Protein AF-A0A937VK37-F1 (afdb_monomer)

Radius of gyration: 28.31 Å; Cα contacts (8 Å, |Δi|>4): 25; chains: 1; bounding box: 60×46×67 Å

Solvent-accessible surface area (backbone atoms only — not comparable to full-atom values): 7858 Å² total; per-residue (Å²): 120,68,71,70,55,54,81,78,44,75,92,74,63,54,72,68,59,51,26,60,76,65,74,31,47,89,91,74,49,71,51,70,68,58,50,55,55,46,36,73,74,74,48,74,90,64,81,78,82,77,87,55,83,54,69,64,61,57,50,51,50,50,52,51,51,52,52,49,51,51,48,51,63,54,66,32,65,74,56,32,67,74,69,72,51,77,62,84,49,72,69,55,56,51,50,55,52,49,55,54,48,51,54,50,52,52,55,48,52,52,52,55,53,57,59,56,55,58,67,57,62,75,74,70,75,84,124

Secondary structure (DSSP, 8-state):
-HHHHHHHHTTS--HHHHHHHTT--TTT---HHHHHHHHHHH----------S-HHHHHHHHHHHHHHHHHHHHH-HHHHHHH-PPP--HHHHHHHHHHHHHHHHHHHHHHHHHHHHHHHHTTSS--

Structure (mmCIF, N/CA/C/O backbone):
data_AF-A0A937VK37-F1
#
_entry.id   AF-A0A937VK37-F1
#
loop_
_atom_site.group_PDB
_atom_site.id
_atom_site.type_symbol
_atom_site.label_atom_id
_atom_site.label_alt_id
_atom_site.label_comp_id
_atom_site.label_asym_id
_atom_site.label_entity_id
_atom_site.label_seq_id
_atom_site.pdbx_PDB_ins_code
_atom_site.Cartn_x
_atom_site.Cartn_y
_atom_site.Cartn_z
_atom_site.occupancy
_atom_site.B_iso_or_equiv
_atom_site.auth_seq_id
_atom_site.auth_comp_id
_atom_site.auth_asym_id
_atom_site.auth_atom_id
_atom_site.pdbx_PDB_model_num
ATOM 1 N N . MET A 1 1 ? -43.781 -23.027 16.357 1.00 44.50 1 MET A N 1
ATOM 2 C CA . MET A 1 1 ? -44.918 -22.077 16.379 1.00 44.50 1 MET A CA 1
AT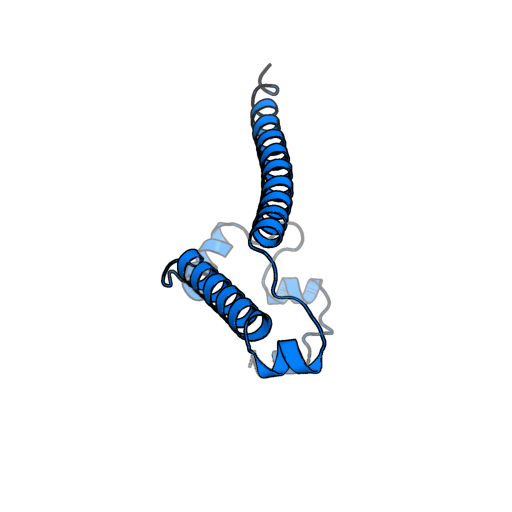OM 3 C C . MET A 1 1 ? -44.470 -20.631 16.153 1.00 44.50 1 MET A C 1
ATOM 5 O O . MET A 1 1 ? -45.191 -19.918 15.479 1.00 44.50 1 MET A O 1
ATOM 9 N N . ILE A 1 2 ? -43.287 -20.204 16.628 1.00 52.56 2 ILE A N 1
ATOM 10 C CA . ILE A 1 2 ? -42.723 -18.871 16.319 1.00 52.56 2 ILE A CA 1
ATOM 11 C C . ILE A 1 2 ? -42.144 -18.798 14.889 1.00 52.56 2 ILE A C 1
ATOM 13 O O . ILE A 1 2 ? -42.384 -17.813 14.201 1.00 52.56 2 ILE A O 1
ATOM 17 N N . ASP A 1 3 ? -41.484 -19.854 14.396 1.00 51.31 3 ASP A N 1
ATOM 18 C CA . ASP A 1 3 ? -40.859 -19.878 13.056 1.00 51.31 3 ASP A CA 1
ATOM 19 C C . ASP A 1 3 ? -41.831 -19.690 11.876 1.00 51.31 3 ASP A C 1
ATOM 21 O O . ASP A 1 3 ? -41.452 -19.169 10.830 1.00 51.31 3 ASP A O 1
ATOM 25 N N . GLU A 1 4 ? -43.095 -20.080 12.043 1.00 54.97 4 GLU A N 1
ATOM 26 C CA . GLU A 1 4 ? -44.099 -20.058 10.970 1.00 54.97 4 GLU A CA 1
ATOM 27 C C . GLU A 1 4 ? -44.768 -18.678 10.815 1.00 54.97 4 GLU A C 1
ATOM 29 O O . GLU A 1 4 ? -45.094 -18.268 9.703 1.00 54.97 4 GLU A O 1
ATOM 34 N N . LEU A 1 5 ? -44.886 -17.905 11.905 1.00 54.00 5 LEU A N 1
ATOM 35 C CA . LEU A 1 5 ? -45.351 -16.508 11.862 1.00 54.00 5 LEU A CA 1
ATOM 36 C C . LEU A 1 5 ? -44.283 -15.554 11.307 1.00 54.00 5 LEU A C 1
ATOM 38 O O . LEU A 1 5 ? -44.590 -14.554 10.657 1.00 54.00 5 LEU A O 1
ATOM 42 N N . ILE A 1 6 ? -43.023 -15.879 11.574 1.00 57.94 6 ILE A N 1
ATOM 43 C CA . ILE A 1 6 ? -41.857 -15.052 11.285 1.00 57.94 6 ILE A CA 1
ATOM 44 C C . ILE A 1 6 ? -41.589 -14.976 9.774 1.00 57.94 6 ILE A C 1
ATOM 46 O O . ILE A 1 6 ? -41.369 -13.894 9.236 1.00 57.94 6 ILE A O 1
ATOM 50 N N . GLY A 1 7 ? -41.724 -16.095 9.054 1.00 53.44 7 GLY A N 1
ATOM 51 C CA . GLY A 1 7 ? -41.439 -16.164 7.617 1.00 53.44 7 GLY A CA 1
ATOM 52 C C . GLY A 1 7 ? -42.348 -15.315 6.716 1.00 53.44 7 GLY A C 1
ATOM 53 O O . GLY A 1 7 ? -41.956 -15.034 5.586 1.00 53.44 7 GLY A O 1
ATOM 54 N N . HIS A 1 8 ? -43.528 -14.890 7.189 1.00 50.56 8 HIS A N 1
ATOM 55 C CA . HIS A 1 8 ? -44.549 -14.258 6.339 1.00 50.56 8 HIS A CA 1
ATOM 56 C C . HIS A 1 8 ? -44.928 -12.807 6.704 1.00 50.56 8 HIS A C 1
ATOM 58 O O . HIS A 1 8 ? -45.469 -12.115 5.844 1.00 50.56 8 HIS A O 1
ATOM 64 N N . HIS A 1 9 ? -44.646 -12.319 7.925 1.00 53.66 9 HIS A N 1
ATOM 65 C CA . HIS A 1 9 ? -45.220 -11.052 8.435 1.00 53.66 9 HIS A CA 1
ATOM 66 C C . HIS A 1 9 ? -44.215 -9.996 8.933 1.00 53.66 9 HIS A C 1
ATOM 68 O O . HIS A 1 9 ? -44.625 -8.922 9.374 1.00 53.66 9 HIS A O 1
ATOM 74 N N . TRP A 1 10 ? -42.904 -10.230 8.820 1.00 55.16 10 TRP A N 1
ATOM 75 C CA . TRP A 1 10 ? -41.886 -9.330 9.388 1.00 55.16 10 TRP A CA 1
ATOM 76 C C . TRP A 1 10 ? -41.921 -7.878 8.892 1.00 55.16 10 TRP A C 1
ATOM 78 O O . TRP A 1 10 ? -41.540 -6.976 9.630 1.00 55.16 10 TRP A O 1
ATOM 88 N N . HIS A 1 11 ? -42.373 -7.636 7.663 1.00 54.09 11 HIS A N 1
ATOM 89 C CA . HIS A 1 11 ? -42.374 -6.296 7.068 1.00 54.09 11 HIS A CA 1
ATOM 90 C C . HIS A 1 11 ? -43.592 -5.430 7.435 1.00 54.09 11 HIS A C 1
ATOM 92 O O . HIS A 1 11 ? -43.613 -4.257 7.069 1.00 54.09 11 HIS A O 1
ATOM 98 N N . HIS A 1 12 ? -44.588 -5.974 8.14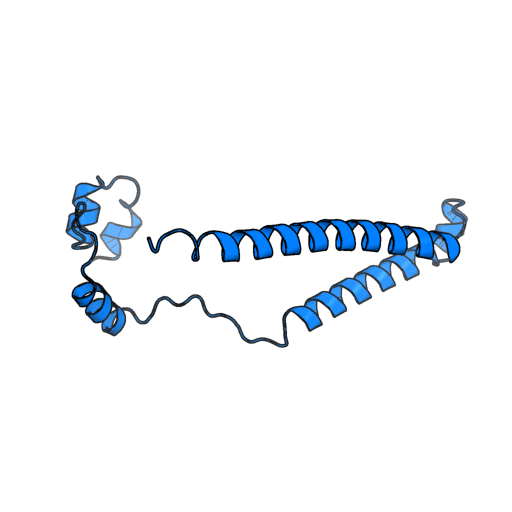4 1.00 52.50 12 HIS A N 1
ATOM 99 C CA . HIS A 1 12 ? -45.866 -5.295 8.408 1.00 52.50 12 HIS A CA 1
ATOM 100 C C . HIS A 1 12 ? -46.217 -5.132 9.891 1.00 52.50 12 HIS A C 1
ATOM 102 O O . HIS A 1 12 ? -47.293 -4.620 10.193 1.00 52.50 12 HIS A O 1
ATOM 108 N N . LEU A 1 13 ? -45.338 -5.537 10.810 1.00 55.50 13 LEU A N 1
ATOM 109 C CA . LEU A 1 13 ? -45.610 -5.420 12.240 1.00 55.50 13 LEU A CA 1
ATOM 110 C C . LEU A 1 13 ? -45.426 -3.958 12.710 1.00 55.50 13 LEU A C 1
ATOM 112 O O . LEU A 1 13 ? -44.333 -3.407 12.536 1.00 55.50 13 LEU A O 1
ATOM 116 N N . PRO A 1 14 ? -46.462 -3.315 13.283 1.00 64.25 14 PRO A N 1
ATOM 117 C CA . PRO A 1 14 ? -46.352 -2.005 13.923 1.00 64.25 14 PRO A CA 1
ATOM 118 C C . PRO A 1 14 ? -45.266 -2.018 15.005 1.00 64.25 14 PRO A C 1
ATOM 120 O O . PRO A 1 14 ? -45.085 -3.021 15.693 1.00 64.25 14 PRO A O 1
ATOM 123 N N . GLY A 1 15 ? -44.537 -0.909 15.172 1.00 60.03 15 GLY A N 1
ATOM 124 C CA . GLY A 1 15 ? -43.410 -0.834 16.115 1.00 60.03 15 GLY A CA 1
ATOM 125 C C . GLY A 1 15 ? -43.779 -1.204 17.557 1.00 60.03 15 GLY A C 1
ATOM 126 O O . GLY A 1 15 ? -42.963 -1.797 18.261 1.00 60.03 15 GLY A O 1
ATOM 127 N N . ASP A 1 16 ? -45.021 -0.934 17.956 1.00 60.38 16 ASP A N 1
ATOM 128 C CA . ASP A 1 16 ? -45.543 -1.257 19.285 1.00 60.38 16 ASP A CA 1
ATOM 129 C C . ASP A 1 16 ? -45.695 -2.775 19.496 1.00 60.38 16 ASP A C 1
ATOM 131 O O . ASP A 1 16 ? -45.274 -3.298 20.529 1.00 60.38 16 ASP A O 1
ATOM 135 N N . ASP A 1 17 ? -46.165 -3.505 18.477 1.00 62.06 17 ASP A N 1
ATOM 136 C CA . ASP A 1 17 ? -46.313 -4.967 18.514 1.00 62.06 17 ASP A CA 1
ATOM 137 C C . ASP A 1 17 ? -44.946 -5.669 18.488 1.00 62.06 17 ASP A C 1
ATOM 139 O O . ASP A 1 17 ? -44.763 -6.718 19.101 1.00 62.06 17 ASP A O 1
ATOM 143 N N . VAL A 1 18 ? -43.944 -5.081 17.820 1.00 61.75 18 VAL A N 1
ATOM 144 C CA . VAL A 1 18 ? -42.550 -5.565 17.865 1.00 61.75 18 VAL A CA 1
ATOM 145 C C . VAL A 1 18 ? -41.970 -5.396 19.269 1.00 61.75 18 VAL A C 1
ATOM 147 O O . VAL A 1 18 ? -41.264 -6.281 19.752 1.00 61.75 18 VAL A O 1
ATOM 150 N N . CYS A 1 19 ? -42.273 -4.281 19.936 1.00 59.84 19 CYS A N 1
ATOM 151 C CA . CYS A 1 19 ? -41.864 -4.023 21.313 1.00 59.84 19 CYS A CA 1
ATOM 152 C C . CYS A 1 19 ? -42.532 -4.980 22.307 1.00 59.84 19 CYS A C 1
ATOM 154 O O . CYS A 1 19 ? -41.861 -5.443 23.230 1.00 59.84 19 CYS A O 1
ATOM 156 N N . GLU A 1 20 ? -43.801 -5.333 22.100 1.00 61.38 20 GLU A N 1
ATOM 157 C CA . GLU A 1 20 ? -44.494 -6.348 22.898 1.00 61.38 20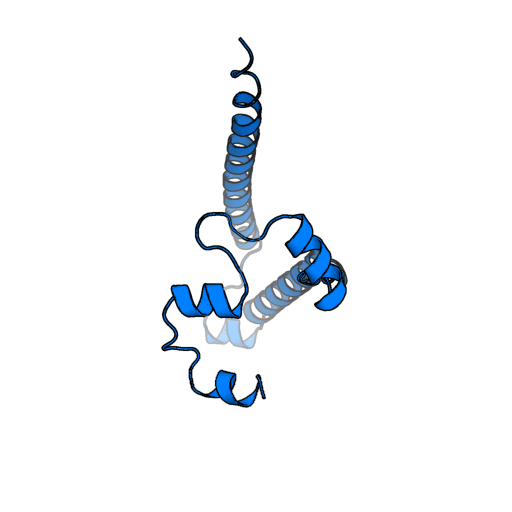 GLU A CA 1
ATOM 158 C C . GLU A 1 20 ? -43.917 -7.750 22.644 1.00 61.38 20 GLU A C 1
ATOM 160 O O . GLU A 1 20 ? -43.555 -8.452 23.589 1.00 61.38 20 GLU A O 1
ATOM 165 N N . LEU A 1 21 ? -43.709 -8.119 21.375 1.00 64.06 21 LEU A N 1
ATOM 166 C CA . LEU A 1 21 ? -43.173 -9.424 20.978 1.00 64.06 21 LEU A CA 1
ATOM 167 C C . LEU A 1 21 ? -41.716 -9.633 21.431 1.00 64.06 21 LEU A C 1
ATOM 169 O O . LEU A 1 21 ? -41.318 -10.753 21.751 1.00 64.06 21 LEU A O 1
ATOM 173 N N . LEU A 1 22 ? -40.909 -8.565 21.470 1.00 63.25 22 LEU A N 1
ATOM 174 C CA . LEU A 1 22 ? -39.545 -8.583 22.011 1.00 63.25 22 LEU A CA 1
ATOM 175 C C . LEU A 1 22 ? -39.475 -8.249 23.511 1.00 63.25 22 LEU A C 1
ATOM 177 O O . LEU A 1 22 ? -38.357 -8.184 24.037 1.00 63.25 22 LEU A O 1
ATOM 181 N N . GLU A 1 23 ? -40.597 -8.037 24.206 1.00 59.12 23 GLU A N 1
ATOM 182 C CA . GLU A 1 23 ? -40.681 -7.564 25.605 1.00 59.12 23 GLU A CA 1
ATOM 183 C C . GLU A 1 23 ? -39.762 -6.358 25.898 1.00 59.12 23 GLU A C 1
ATOM 185 O O . GLU A 1 23 ? -39.107 -6.264 26.939 1.00 59.12 23 GLU A O 1
ATOM 190 N N . THR A 1 24 ? -39.615 -5.455 24.932 1.00 52.69 24 THR A N 1
ATOM 191 C CA . THR A 1 24 ? -38.685 -4.327 25.003 1.00 52.69 24 THR A CA 1
ATOM 192 C C . THR A 1 24 ? -39.480 -3.038 25.146 1.00 52.69 24 THR A C 1
ATOM 194 O O . THR A 1 24 ? -40.156 -2.621 24.214 1.00 52.69 24 THR A O 1
ATOM 197 N N . HIS A 1 25 ? -39.399 -2.392 26.312 1.00 58.25 25 HIS A N 1
ATOM 198 C CA . HIS A 1 25 ? -40.106 -1.135 26.561 1.00 58.25 25 HIS A CA 1
ATOM 199 C C . HIS A 1 25 ? -39.587 -0.008 25.639 1.00 58.25 25 HIS A C 1
ATOM 201 O O . HIS A 1 25 ? -38.395 0.314 25.716 1.00 58.25 25 HIS A O 1
ATOM 207 N N . PRO A 1 26 ? -40.454 0.638 24.834 1.00 57.56 26 PRO A N 1
ATOM 208 C CA . PRO A 1 26 ? -40.047 1.629 23.829 1.00 57.56 26 PRO A CA 1
ATOM 209 C C . PRO A 1 26 ? -39.409 2.889 24.439 1.00 57.56 26 PRO A C 1
ATOM 211 O O . PRO A 1 26 ? -38.516 3.483 23.845 1.00 57.56 26 PRO A O 1
ATOM 214 N N . GLU A 1 27 ? -39.800 3.248 25.664 1.00 53.84 27 GLU A N 1
ATOM 215 C CA . GLU A 1 27 ? -39.370 4.476 26.355 1.00 53.84 27 GLU A CA 1
ATOM 216 C C . GLU A 1 27 ? -38.053 4.314 27.151 1.00 53.84 27 GLU A C 1
ATOM 218 O O . GLU A 1 27 ? -37.351 5.286 27.423 1.00 53.84 27 GLU A O 1
ATOM 223 N N . ARG A 1 28 ? -37.735 3.088 27.605 1.00 55.31 28 ARG A N 1
ATOM 224 C CA . ARG A 1 28 ? -36.636 2.799 28.559 1.00 55.31 28 ARG A CA 1
ATOM 225 C C . ARG A 1 28 ? -35.547 1.877 28.007 1.00 55.31 28 ARG A C 1
ATOM 227 O O . ARG A 1 28 ? -34.483 1.782 28.616 1.00 55.31 28 ARG A O 1
ATOM 234 N N . GLY A 1 29 ? -35.800 1.204 26.883 1.00 61.09 29 GLY A N 1
ATOM 235 C CA . GLY A 1 29 ? -34.943 0.133 26.378 1.00 61.09 29 GLY A CA 1
ATOM 236 C C . GLY A 1 29 ? -34.959 -1.115 27.273 1.00 61.09 29 GLY A C 1
ATOM 237 O O . GLY A 1 29 ? -35.703 -1.205 28.252 1.00 61.09 29 GLY A O 1
ATOM 238 N N . LEU A 1 30 ? -34.131 -2.108 26.938 1.00 64.94 30 LEU A N 1
ATOM 239 C CA . LEU A 1 30 ? -33.924 -3.281 27.793 1.00 64.94 30 LEU A CA 1
ATOM 240 C C . LEU A 1 30 ? -33.071 -2.894 29.007 1.00 64.94 30 LEU A C 1
ATOM 242 O O . LEU A 1 30 ? -31.928 -2.463 28.859 1.00 64.94 30 LEU A O 1
ATOM 246 N N . GLY A 1 31 ? -33.600 -3.098 30.213 1.00 68.06 31 GLY A N 1
ATOM 247 C CA . GLY A 1 31 ? -32.823 -2.926 31.441 1.00 68.06 31 GLY A CA 1
ATOM 248 C C . GLY A 1 31 ? -31.603 -3.854 31.471 1.00 68.06 31 GLY A C 1
ATOM 249 O O . GLY A 1 31 ? -31.678 -4.998 31.024 1.00 68.06 31 GLY A O 1
ATOM 250 N N . GLU A 1 32 ? -30.482 -3.395 32.036 1.00 65.81 32 GLU A N 1
ATOM 251 C CA . GLU A 1 32 ? -29.203 -4.132 32.051 1.00 65.81 32 GLU A CA 1
ATOM 252 C C . GLU A 1 32 ? -29.328 -5.557 32.628 1.00 65.81 32 GLU A C 1
ATOM 254 O O . GLU A 1 32 ? -28.661 -6.486 32.177 1.00 65.81 32 GLU A O 1
ATOM 259 N N . LEU A 1 33 ? -30.242 -5.760 33.579 1.00 59.31 33 LEU A N 1
ATOM 260 C CA . LEU A 1 33 ? -30.551 -7.066 34.167 1.00 59.31 33 LEU A CA 1
ATOM 261 C C . LEU A 1 33 ? -31.262 -8.011 33.183 1.00 59.31 33 LEU A C 1
ATOM 263 O O . LEU A 1 33 ? -30.930 -9.194 33.129 1.00 59.31 33 LEU A O 1
ATOM 267 N N . ALA A 1 34 ? -32.180 -7.493 32.362 1.00 68.25 34 ALA A N 1
ATOM 268 C CA . ALA A 1 34 ? -32.836 -8.253 31.298 1.00 68.25 34 ALA A CA 1
ATOM 269 C C . ALA A 1 34 ? -31.854 -8.569 30.158 1.00 68.25 34 ALA A C 1
ATOM 271 O O . ALA A 1 34 ? -31.854 -9.681 29.628 1.00 68.25 34 ALA A O 1
ATOM 272 N N . VAL A 1 35 ? -30.952 -7.628 29.841 1.00 67.06 35 VAL A N 1
ATOM 273 C CA . VAL A 1 35 ? -29.856 -7.838 28.880 1.00 67.06 35 VAL A CA 1
ATOM 274 C C . VAL A 1 35 ? -28.916 -8.946 29.357 1.00 67.06 35 VAL A C 1
ATOM 276 O O . VAL A 1 35 ? -28.621 -9.862 28.592 1.00 67.06 35 VAL A O 1
ATOM 279 N N . ARG A 1 36 ? -28.478 -8.915 30.623 1.00 67.88 36 ARG A N 1
ATOM 280 C CA . ARG A 1 36 ? -27.614 -9.958 31.205 1.00 67.88 36 ARG A CA 1
ATOM 281 C C . ARG A 1 36 ? -28.300 -11.320 31.228 1.00 67.88 36 ARG A C 1
ATOM 283 O O . ARG A 1 36 ? -27.661 -12.314 30.901 1.00 67.88 36 ARG A O 1
ATOM 290 N N . HIS A 1 37 ? -29.595 -11.364 31.544 1.00 69.44 37 HIS A N 1
ATOM 291 C CA . HIS A 1 37 ? -30.361 -12.608 31.533 1.00 69.44 37 HIS A CA 1
ATOM 292 C C . HIS A 1 37 ? -30.513 -13.183 30.110 1.00 69.44 37 HIS A C 1
ATOM 294 O O . HIS A 1 37 ? -30.315 -14.384 29.910 1.00 69.44 37 HIS A O 1
ATOM 300 N N . ARG A 1 38 ? -30.754 -12.332 29.099 1.00 68.06 38 ARG A N 1
ATOM 301 C CA . ARG A 1 38 ? -30.798 -12.744 27.681 1.00 68.06 38 ARG A CA 1
ATOM 302 C C . ARG A 1 38 ? -29.434 -13.147 27.123 1.00 68.06 38 ARG A C 1
ATOM 304 O O . ARG A 1 38 ? -29.369 -14.039 26.285 1.00 68.06 38 ARG A O 1
ATOM 311 N N . GLN A 1 39 ? -28.338 -12.559 27.602 1.00 71.38 39 GLN A N 1
ATOM 312 C CA . GLN A 1 39 ? -26.986 -12.977 27.206 1.00 71.38 39 GLN A CA 1
ATOM 313 C C . GLN A 1 39 ? -26.673 -14.421 27.619 1.00 71.38 39 GLN A C 1
ATOM 315 O O . GLN A 1 39 ? -25.964 -15.114 26.890 1.00 71.38 39 GLN A O 1
ATOM 320 N N . THR A 1 40 ? -27.231 -14.900 28.736 1.00 64.88 40 THR A N 1
ATOM 321 C CA . THR A 1 40 ? -27.082 -16.300 29.168 1.00 64.88 40 THR A CA 1
ATOM 322 C C . THR A 1 40 ? -27.842 -17.301 28.300 1.00 64.88 40 THR A C 1
ATOM 324 O O . THR A 1 40 ? -27.379 -18.430 28.172 1.00 64.88 40 THR A O 1
ATOM 327 N N . SER A 1 41 ? -28.979 -16.920 27.704 1.00 62.66 41 SER A N 1
ATOM 328 C CA . SER A 1 41 ? -29.815 -17.833 26.907 1.00 62.66 41 SER A CA 1
ATOM 329 C C . SER A 1 41 ? -29.542 -17.771 25.402 1.00 62.66 41 SER A C 1
ATOM 331 O O . SER A 1 41 ? -29.582 -18.801 24.737 1.00 62.66 41 SER A O 1
ATOM 333 N N . ILE A 1 42 ? -29.237 -16.587 24.862 1.00 65.31 42 ILE A N 1
ATOM 334 C CA . ILE A 1 42 ? -29.023 -16.368 23.418 1.00 65.31 42 ILE A CA 1
ATOM 335 C C . ILE A 1 42 ? -27.539 -16.544 23.042 1.00 65.31 42 ILE A C 1
ATOM 337 O O . ILE A 1 42 ? -27.197 -16.743 21.878 1.00 65.31 42 ILE A O 1
ATOM 341 N N . GLY A 1 43 ? -26.646 -16.537 24.037 1.00 58.50 43 GLY A N 1
ATOM 342 C CA . GLY A 1 43 ? -25.209 -16.482 23.814 1.00 58.50 43 GLY A CA 1
ATOM 343 C C . GLY A 1 43 ? -24.787 -15.071 23.420 1.00 58.50 43 GLY A C 1
ATOM 344 O O . GLY A 1 43 ? -25.520 -14.308 22.790 1.00 58.50 43 GLY A O 1
ATOM 345 N N . TYR A 1 44 ? -23.593 -14.675 23.840 1.00 61.69 44 TYR A N 1
ATOM 346 C CA . TYR A 1 44 ? -23.133 -13.329 23.564 1.00 61.69 44 TYR A CA 1
ATOM 347 C C . TYR A 1 44 ? -23.010 -13.061 22.055 1.00 61.69 44 TYR A C 1
ATOM 349 O O . TYR A 1 44 ? -22.206 -13.688 21.366 1.00 61.69 44 TYR A O 1
ATOM 357 N N . SER A 1 45 ? -23.750 -12.067 21.561 1.00 69.50 45 SER A N 1
ATOM 358 C CA . SER A 1 45 ? -23.686 -11.582 20.177 1.00 69.50 45 SER A CA 1
ATOM 359 C C . SER A 1 45 ? -22.437 -10.723 19.930 1.00 69.50 45 SER A C 1
ATOM 361 O O . SER A 1 45 ? -22.517 -9.564 19.519 1.00 69.50 45 SER A O 1
ATOM 363 N N . TRP A 1 46 ? -21.254 -11.264 20.206 1.00 65.44 46 TRP A N 1
ATOM 364 C CA . TRP A 1 46 ? -20.005 -10.621 19.824 1.00 65.44 46 TRP A CA 1
ATOM 365 C C . TRP A 1 46 ? -19.677 -11.040 18.391 1.00 65.44 46 TRP A C 1
ATOM 367 O O . TRP A 1 46 ? -19.405 -12.216 18.140 1.00 65.44 46 TRP A O 1
ATOM 377 N N . LEU A 1 47 ? -19.678 -10.092 17.444 1.00 58.09 47 LEU A N 1
ATOM 378 C CA . LEU A 1 47 ? -19.094 -10.339 16.125 1.00 58.09 47 LEU A CA 1
ATOM 379 C C . LEU A 1 47 ? -17.668 -10.840 16.341 1.00 58.09 47 LEU A C 1
ATOM 381 O O . LEU A 1 47 ? -16.827 -10.146 16.915 1.00 58.09 47 LEU A O 1
ATOM 385 N N . THR A 1 48 ? -17.410 -12.072 15.922 1.00 57.50 48 THR A N 1
ATOM 386 C CA . THR A 1 48 ? -16.131 -12.736 16.128 1.00 57.50 48 THR A CA 1
ATOM 387 C C . THR A 1 48 ? -15.025 -11.883 15.510 1.00 57.50 48 THR A C 1
ATOM 389 O O . THR A 1 48 ? -14.885 -11.835 14.285 1.00 57.50 48 THR A O 1
ATOM 392 N N . SER A 1 49 ? -14.214 -11.209 16.329 1.00 59.59 49 SER A N 1
ATOM 393 C CA . SER A 1 49 ? -12.979 -10.601 15.841 1.00 59.59 49 SER A CA 1
ATOM 394 C C . SER A 1 49 ? -12.023 -11.744 15.522 1.00 59.59 49 SER A C 1
ATOM 396 O O . SER A 1 49 ? -11.348 -12.302 16.390 1.00 59.59 49 SER A O 1
ATOM 398 N N . ARG A 1 50 ? -12.075 -12.204 14.267 1.00 56.12 50 ARG A N 1
ATOM 399 C CA . ARG A 1 50 ? -11.352 -13.384 13.804 1.00 56.12 50 ARG A CA 1
ATOM 400 C C . ARG A 1 50 ? -9.858 -13.076 13.860 1.00 56.12 50 ARG A C 1
ATOM 402 O O . ARG A 1 50 ? -9.308 -12.410 12.982 1.00 56.12 50 ARG A O 1
ATOM 409 N N . LYS A 1 51 ? -9.191 -13.599 14.888 1.00 54.97 51 LYS A N 1
ATOM 410 C CA . LYS A 1 51 ? -7.737 -13.572 15.087 1.00 54.97 51 LYS A CA 1
ATOM 411 C C . LYS A 1 51 ? -7.037 -14.510 14.087 1.00 54.97 51 LYS A C 1
ATOM 413 O O . LYS A 1 51 ? -6.398 -15.482 14.464 1.00 54.97 51 LYS A O 1
ATOM 418 N N . GLY A 1 52 ? -7.218 -14.270 12.788 1.00 65.38 52 GLY A N 1
ATOM 419 C CA . GLY A 1 52 ? -6.420 -14.912 11.739 1.00 65.38 52 GLY A CA 1
ATOM 420 C C . GLY A 1 52 ? -5.007 -14.313 11.685 1.00 65.38 52 GLY A C 1
ATOM 421 O O . GLY A 1 52 ? -4.787 -13.267 12.302 1.00 65.38 52 GLY A O 1
ATOM 422 N N . PRO A 1 53 ? -4.057 -14.907 10.926 1.00 60.59 53 PRO A N 1
ATOM 423 C CA . PRO A 1 53 ? -2.729 -14.320 10.719 1.00 60.59 53 PRO A CA 1
ATOM 424 C C . PRO A 1 53 ? -2.904 -12.842 10.378 1.00 60.59 53 PRO A C 1
ATOM 426 O O . PRO A 1 53 ? -3.755 -12.528 9.541 1.00 60.59 53 PRO A O 1
ATOM 429 N N . GLY A 1 54 ? -2.222 -11.966 11.128 1.00 77.88 54 GLY A N 1
ATOM 430 C CA . GLY A 1 54 ? -2.621 -10.564 11.286 1.00 77.88 54 GLY A CA 1
ATOM 431 C C . GLY A 1 54 ? -3.007 -9.933 9.955 1.00 77.88 54 GLY A C 1
ATOM 432 O O . GLY A 1 54 ? -2.293 -10.126 8.974 1.00 77.88 54 GLY A O 1
ATOM 433 N N . ALA A 1 55 ? -4.144 -9.232 9.903 1.00 81.06 55 ALA A N 1
ATOM 434 C CA . ALA A 1 55 ? -4.697 -8.649 8.674 1.00 81.06 55 ALA A CA 1
ATOM 435 C C . ALA A 1 55 ? -3.635 -7.926 7.822 1.00 81.06 55 ALA A C 1
ATOM 437 O O . ALA A 1 55 ? -3.649 -8.025 6.598 1.00 81.06 55 ALA A O 1
ATOM 438 N N . LEU A 1 56 ? -2.643 -7.330 8.488 1.00 84.62 56 LEU A N 1
ATOM 439 C CA . LEU A 1 56 ? -1.451 -6.739 7.897 1.00 84.62 56 LEU A CA 1
ATOM 440 C C . LEU A 1 56 ? -0.653 -7.685 6.979 1.00 84.62 56 LEU A C 1
ATOM 442 O O . LEU A 1 56 ? -0.288 -7.291 5.883 1.00 84.62 56 LEU A O 1
ATOM 446 N N . ARG A 1 57 ? -0.403 -8.941 7.370 1.00 87.38 57 ARG A N 1
ATOM 447 C CA . ARG A 1 57 ? 0.334 -9.909 6.536 1.00 87.38 57 ARG A CA 1
ATOM 448 C C . ARG A 1 57 ? -0.399 -10.222 5.233 1.00 87.38 57 ARG A C 1
ATOM 450 O O . ARG A 1 57 ? 0.236 -10.288 4.188 1.00 87.38 57 ARG A O 1
ATOM 457 N N . ARG A 1 58 ? -1.725 -10.395 5.287 1.00 88.06 58 ARG A N 1
ATOM 458 C CA . ARG A 1 58 ? -2.546 -10.621 4.082 1.00 88.06 58 ARG A CA 1
ATOM 459 C C . ARG A 1 58 ? -2.580 -9.383 3.191 1.00 88.06 58 ARG A C 1
ATOM 461 O O . ARG A 1 58 ? -2.450 -9.517 1.981 1.00 88.06 58 ARG A O 1
ATOM 468 N N . LEU A 1 59 ? -2.705 -8.202 3.795 1.00 88.94 59 LEU A N 1
ATOM 469 C CA . LEU A 1 59 ? -2.661 -6.929 3.081 1.00 88.94 59 LEU A CA 1
ATOM 470 C C . LEU A 1 59 ? -1.325 -6.755 2.348 1.00 88.94 59 LEU A C 1
ATOM 472 O O . LEU A 1 59 ? -1.317 -6.518 1.147 1.00 88.94 59 LEU A O 1
ATOM 476 N N . LEU A 1 60 ? -0.202 -6.941 3.048 1.00 90.94 60 LEU A N 1
ATOM 477 C CA . LEU A 1 60 ? 1.134 -6.820 2.462 1.00 90.94 60 LEU A CA 1
ATOM 478 C C . LEU A 1 60 ? 1.368 -7.850 1.353 1.00 90.94 60 LEU A C 1
ATOM 480 O O . LEU A 1 60 ? 1.919 -7.501 0.316 1.00 90.94 60 LEU A O 1
ATOM 484 N N . ALA A 1 61 ? 0.909 -9.092 1.534 1.00 92.12 61 ALA A N 1
ATOM 485 C CA . ALA A 1 61 ? 0.990 -10.113 0.493 1.00 92.12 61 ALA A CA 1
ATOM 486 C C . ALA A 1 61 ? 0.185 -9.726 -0.761 1.00 92.12 61 ALA A C 1
ATOM 488 O O . ALA A 1 61 ? 0.682 -9.885 -1.872 1.00 92.12 61 ALA A O 1
ATOM 489 N N . ALA A 1 62 ? -1.022 -9.176 -0.595 1.00 91.56 62 ALA A N 1
ATOM 490 C CA . ALA A 1 62 ? -1.846 -8.712 -1.711 1.00 91.56 62 ALA A CA 1
ATOM 491 C C . ALA A 1 62 ? -1.213 -7.517 -2.444 1.00 91.56 62 ALA A C 1
ATOM 493 O O . ALA A 1 62 ? -1.168 -7.507 -3.671 1.00 91.56 62 ALA A O 1
ATOM 494 N N . VAL A 1 63 ? -0.671 -6.543 -1.704 1.00 92.19 63 VAL A N 1
ATOM 495 C CA . VAL A 1 63 ? 0.046 -5.393 -2.279 1.00 92.19 63 VAL A CA 1
ATOM 496 C C . VAL A 1 63 ? 1.289 -5.850 -3.039 1.00 92.19 63 VAL A C 1
ATOM 498 O O . VAL A 1 63 ? 1.502 -5.419 -4.168 1.00 92.19 63 VAL A O 1
ATOM 501 N N . ALA A 1 64 ? 2.083 -6.755 -2.461 1.00 91.31 64 ALA A N 1
ATOM 502 C CA . ALA A 1 64 ? 3.274 -7.295 -3.110 1.00 91.31 64 ALA A CA 1
ATOM 503 C C . ALA A 1 64 ? 2.925 -8.079 -4.383 1.00 91.31 64 ALA A C 1
ATOM 505 O O . ALA A 1 64 ? 3.578 -7.899 -5.408 1.00 91.31 64 ALA A O 1
ATOM 506 N N . LEU A 1 65 ? 1.871 -8.901 -4.340 1.00 94.50 65 LEU A N 1
ATOM 507 C CA . LEU A 1 65 ? 1.377 -9.624 -5.510 1.00 94.50 65 LEU A CA 1
ATOM 508 C C . LEU A 1 65 ? 0.924 -8.657 -6.610 1.00 94.50 65 LEU A C 1
ATOM 510 O O . LEU A 1 65 ? 1.310 -8.824 -7.762 1.00 94.50 65 LEU A O 1
ATOM 514 N N . MET A 1 66 ? 0.158 -7.622 -6.263 1.00 93.06 66 MET A N 1
ATOM 515 C CA . MET A 1 66 ? -0.293 -6.608 -7.217 1.00 93.06 66 MET A CA 1
ATOM 516 C C . MET A 1 66 ? 0.883 -5.845 -7.839 1.00 93.06 66 MET A C 1
ATOM 518 O O . MET A 1 66 ? 0.937 -5.691 -9.057 1.00 93.06 66 MET A O 1
ATOM 522 N N . ALA A 1 67 ? 1.854 -5.423 -7.026 1.00 88.56 67 ALA A N 1
ATOM 523 C CA . ALA A 1 67 ? 3.058 -4.746 -7.500 1.00 88.56 67 ALA A CA 1
ATOM 524 C C . ALA A 1 67 ? 3.895 -5.647 -8.423 1.00 88.56 67 ALA A C 1
ATOM 526 O O . ALA A 1 67 ? 4.392 -5.189 -9.449 1.00 88.56 67 ALA A O 1
ATOM 527 N N . ALA A 1 68 ? 4.009 -6.9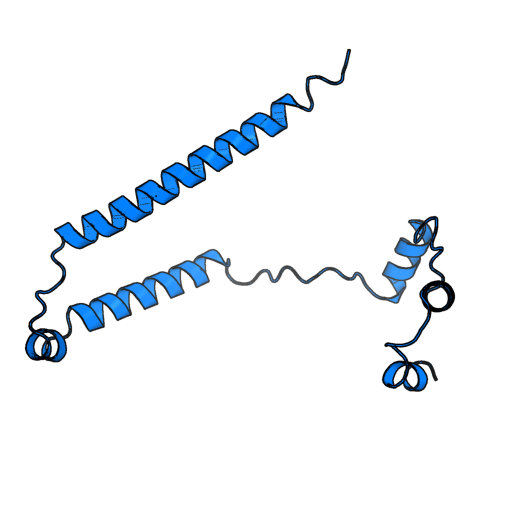40 -8.100 1.00 88.94 68 ALA A N 1
ATOM 528 C CA . ALA A 1 68 ? 4.697 -7.916 -8.938 1.00 88.94 68 ALA A CA 1
ATOM 529 C C . ALA A 1 68 ? 3.980 -8.129 -10.277 1.00 88.94 68 ALA A C 1
ATOM 531 O O . ALA A 1 68 ? 4.636 -8.180 -11.314 1.00 88.94 68 ALA A O 1
ATOM 532 N N . LEU A 1 69 ? 2.647 -8.200 -10.278 1.00 87.25 69 LEU A N 1
ATOM 533 C CA . LEU A 1 69 ? 1.853 -8.283 -11.505 1.00 87.25 69 LEU A CA 1
ATOM 534 C C . LEU A 1 69 ? 1.978 -7.005 -12.347 1.00 87.25 69 LEU A C 1
ATOM 536 O O . LEU A 1 69 ? 2.161 -7.094 -13.558 1.00 87.25 69 LEU A O 1
ATOM 540 N N . GLN A 1 70 ? 1.964 -5.823 -11.721 1.00 84.19 70 GLN A N 1
ATOM 541 C CA . GLN A 1 70 ? 2.244 -4.557 -12.406 1.00 84.19 70 GLN A CA 1
ATOM 542 C C . GLN A 1 70 ? 3.640 -4.553 -13.026 1.00 84.19 70 GLN A C 1
ATOM 544 O O . GLN A 1 70 ? 3.777 -4.178 -14.187 1.00 84.19 70 GLN A O 1
ATOM 549 N N . ALA A 1 71 ? 4.665 -5.002 -12.298 1.00 81.75 71 ALA A N 1
ATOM 550 C CA . ALA A 1 71 ? 6.024 -5.100 -12.817 1.00 81.75 71 ALA A CA 1
ATOM 551 C C . ALA A 1 71 ? 6.111 -6.105 -13.974 1.00 81.75 71 ALA A C 1
ATOM 553 O O . ALA A 1 71 ? 6.680 -5.786 -15.013 1.00 81.75 71 ALA A O 1
ATOM 554 N N . LEU A 1 72 ? 5.494 -7.281 -13.842 1.00 81.88 72 LEU A N 1
ATOM 555 C CA . LEU A 1 72 ? 5.474 -8.298 -14.889 1.00 81.88 72 LEU A CA 1
ATOM 556 C C . LEU A 1 72 ? 4.830 -7.761 -16.170 1.00 81.88 72 LEU A C 1
ATOM 558 O O . LEU A 1 72 ? 5.415 -7.901 -17.237 1.00 81.88 72 LEU A O 1
ATOM 562 N N . CYS A 1 73 ? 3.684 -7.086 -16.070 1.00 70.81 73 CYS A N 1
ATOM 563 C CA . CYS A 1 73 ? 3.034 -6.458 -17.221 1.00 70.81 73 CYS A CA 1
ATOM 564 C C . CYS A 1 73 ? 3.829 -5.266 -17.783 1.00 70.81 73 CYS A C 1
ATOM 566 O O . CYS A 1 73 ? 3.867 -5.089 -18.995 1.00 70.81 73 CYS A O 1
ATOM 568 N N . THR A 1 74 ? 4.488 -4.473 -16.930 1.00 71.38 74 THR A N 1
ATOM 569 C CA . THR A 1 74 ? 5.281 -3.290 -17.330 1.00 71.38 74 THR A CA 1
ATOM 570 C C . THR A 1 74 ? 6.619 -3.663 -17.976 1.00 71.38 74 THR A C 1
ATOM 572 O O . THR A 1 74 ? 7.143 -2.916 -18.798 1.00 71.38 74 THR A O 1
ATOM 575 N N . TYR A 1 75 ? 7.200 -4.808 -17.618 1.00 69.94 75 TYR A N 1
ATOM 576 C CA . TYR A 1 75 ? 8.480 -5.279 -18.153 1.00 69.94 75 TYR A CA 1
ATOM 577 C C . TYR A 1 75 ? 8.332 -6.444 -19.146 1.00 69.94 75 TYR A C 1
ATOM 579 O O . TYR A 1 75 ? 9.338 -6.871 -19.708 1.00 69.94 75 TYR A O 1
ATOM 587 N N . ALA A 1 76 ? 7.113 -6.935 -19.413 1.00 72.50 76 ALA A N 1
ATOM 588 C CA . ALA A 1 76 ? 6.851 -7.972 -20.412 1.00 72.50 76 ALA A CA 1
ATOM 589 C C . ALA A 1 76 ? 7.232 -7.485 -21.832 1.00 72.50 76 ALA A C 1
ATOM 591 O O . ALA A 1 76 ? 6.553 -6.619 -22.395 1.00 72.50 76 ALA A O 1
ATOM 592 N N . PRO A 1 77 ? 8.266 -8.070 -22.472 1.00 63.72 77 PRO A N 1
ATOM 593 C CA . PRO A 1 77 ? 8.776 -7.619 -23.770 1.00 63.72 77 PRO A CA 1
ATOM 594 C C . PRO A 1 77 ? 7.765 -7.584 -24.937 1.00 63.72 77 PRO A C 1
ATOM 596 O O .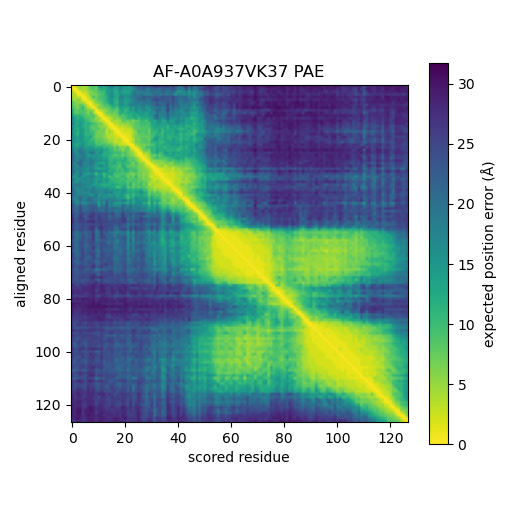 PRO A 1 77 ? 7.820 -6.623 -25.709 1.00 63.72 77 PRO A O 1
ATOM 599 N N . PRO A 1 78 ? 6.823 -8.543 -25.106 1.00 66.94 78 PRO A N 1
ATOM 600 C CA . PRO A 1 78 ? 5.863 -8.483 -26.215 1.00 66.94 78 PRO A CA 1
ATOM 601 C C . PRO A 1 78 ? 4.831 -7.353 -26.063 1.00 66.94 78 PRO A C 1
A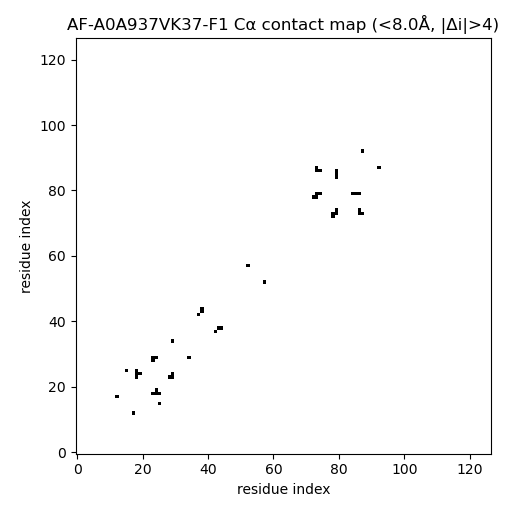TOM 603 O O . PRO A 1 78 ? 4.340 -6.838 -27.061 1.00 66.94 78 PRO A O 1
ATOM 606 N N . LEU A 1 79 ? 4.528 -6.919 -24.833 1.00 59.41 79 LEU A N 1
ATOM 607 C CA . LEU A 1 79 ? 3.603 -5.807 -24.572 1.00 59.41 79 LEU A CA 1
ATOM 608 C C . LEU A 1 79 ? 4.280 -4.450 -24.796 1.00 59.41 79 LEU A C 1
ATOM 610 O O . LEU A 1 79 ? 3.707 -3.570 -25.434 1.00 59.41 79 LEU A O 1
ATOM 614 N N . ASN A 1 80 ? 5.530 -4.304 -24.355 1.00 62.66 80 ASN A N 1
ATOM 615 C CA . ASN A 1 80 ? 6.298 -3.073 -24.563 1.00 62.66 80 ASN A CA 1
ATOM 616 C C . ASN A 1 80 ? 6.586 -2.811 -26.048 1.00 62.66 80 ASN A C 1
ATOM 618 O O . ASN A 1 80 ? 6.563 -1.667 -26.497 1.00 62.66 80 ASN A O 1
ATOM 622 N N . THR A 1 81 ? 6.801 -3.875 -26.824 1.00 63.34 81 THR A N 1
ATOM 623 C CA . THR A 1 81 ? 7.020 -3.785 -28.275 1.00 63.34 81 THR A CA 1
ATOM 624 C C . THR A 1 81 ? 5.729 -3.560 -29.065 1.00 63.34 81 THR A C 1
ATOM 626 O O . THR A 1 81 ? 5.766 -2.841 -30.060 1.00 63.34 81 THR A O 1
ATOM 629 N N . ALA A 1 82 ? 4.586 -4.096 -28.617 1.00 63.50 82 ALA A N 1
ATOM 630 C CA . ALA A 1 82 ? 3.292 -3.906 -29.282 1.00 63.50 82 ALA A CA 1
ATOM 631 C C . ALA A 1 82 ? 2.661 -2.519 -29.045 1.00 63.50 82 ALA A C 1
ATOM 633 O O . ALA A 1 82 ? 1.994 -2.001 -29.938 1.00 63.50 82 ALA A O 1
ATOM 634 N N . PHE A 1 83 ? 2.867 -1.910 -27.870 1.00 62.72 83 PHE A N 1
ATOM 635 C CA . PHE A 1 83 ? 2.261 -0.618 -27.505 1.00 62.72 83 PHE A CA 1
ATOM 636 C C . PHE A 1 83 ? 3.218 0.586 -27.606 1.00 62.72 83 PHE A C 1
ATOM 638 O O . PHE A 1 83 ? 2.785 1.721 -27.424 1.00 62.72 83 PHE A O 1
ATOM 645 N N . GLY A 1 84 ? 4.508 0.372 -27.904 1.00 57.22 84 GLY A N 1
ATOM 646 C CA . GLY A 1 84 ? 5.501 1.451 -28.033 1.00 57.22 84 GLY A CA 1
ATOM 647 C C . GLY A 1 84 ? 5.809 2.186 -26.720 1.00 57.22 84 GLY A C 1
ATOM 648 O O . GLY A 1 84 ? 6.397 3.266 -26.728 1.00 57.22 84 GLY A O 1
ATOM 649 N N . SER A 1 85 ? 5.399 1.624 -25.586 1.00 54.16 85 SER A N 1
ATOM 650 C CA . SER A 1 85 ? 5.613 2.177 -24.252 1.00 54.16 85 SER A CA 1
ATOM 651 C C . SER A 1 85 ? 7.031 1.881 -23.758 1.00 54.16 85 SER A C 1
ATOM 653 O O . SER A 1 85 ? 7.450 0.726 -23.679 1.00 54.16 85 SER A O 1
ATOM 655 N N . ALA A 1 86 ? 7.772 2.932 -23.396 1.00 60.38 86 ALA A N 1
ATOM 656 C CA . ALA A 1 86 ? 9.059 2.793 -22.726 1.00 60.38 86 ALA A CA 1
ATOM 657 C C . ALA A 1 86 ? 8.844 2.252 -21.297 1.00 60.38 86 ALA A C 1
ATOM 659 O O . ALA A 1 86 ? 7.922 2.707 -20.612 1.00 60.38 86 ALA A O 1
ATOM 660 N N . PRO A 1 87 ? 9.668 1.295 -20.831 1.00 62.56 87 PRO A N 1
ATOM 661 C CA . PRO A 1 87 ? 9.543 0.743 -19.486 1.00 62.56 87 PRO A CA 1
ATOM 662 C C . PRO A 1 87 ? 9.611 1.864 -18.445 1.00 62.56 87 PRO A C 1
ATOM 664 O O . PRO A 1 87 ? 10.404 2.796 -18.598 1.00 62.56 87 PRO A O 1
ATOM 667 N N . LEU A 1 88 ? 8.804 1.774 -17.379 1.00 63.03 88 LEU A N 1
ATOM 668 C CA . LEU A 1 88 ? 8.845 2.757 -16.293 1.00 63.03 88 LEU A CA 1
ATOM 669 C C . LEU A 1 88 ? 10.276 2.861 -15.753 1.00 63.03 88 LEU A C 1
ATOM 671 O O . LEU A 1 88 ? 10.803 1.928 -15.137 1.00 63.03 88 LEU A O 1
ATOM 675 N N . THR A 1 89 ? 10.897 4.014 -15.987 1.00 73.38 89 THR A N 1
ATOM 676 C CA . THR A 1 89 ? 12.227 4.338 -15.484 1.00 73.38 89 THR A CA 1
ATOM 677 C C . THR A 1 89 ? 12.194 4.324 -13.950 1.00 73.38 89 THR A C 1
ATOM 679 O O . THR A 1 89 ? 11.209 4.783 -13.365 1.00 73.38 89 THR A O 1
ATOM 682 N N . PRO A 1 90 ? 13.258 3.879 -13.258 1.00 73.44 90 PRO A N 1
ATOM 683 C CA . PRO A 1 90 ? 13.327 3.904 -11.791 1.00 73.44 90 PRO A CA 1
ATOM 684 C C . PRO A 1 90 ? 13.000 5.272 -11.164 1.00 73.44 90 PRO A C 1
ATOM 686 O O . PRO A 1 90 ? 12.451 5.344 -10.068 1.00 73.44 90 PRO A O 1
ATOM 689 N N . ALA A 1 91 ? 13.268 6.365 -11.885 1.00 78.00 91 ALA A N 1
ATOM 690 C CA . ALA A 1 91 ? 12.889 7.717 -11.480 1.00 78.00 91 ALA A CA 1
ATOM 691 C C . ALA A 1 91 ? 11.363 7.914 -11.347 1.00 78.00 91 ALA A C 1
ATOM 693 O O . ALA A 1 91 ? 10.908 8.579 -10.417 1.00 78.00 91 ALA A O 1
ATOM 694 N N . LEU A 1 92 ? 10.560 7.306 -12.230 1.00 82.06 92 LEU A N 1
ATOM 695 C CA . LEU A 1 92 ? 9.096 7.383 -12.178 1.00 82.06 92 LEU A CA 1
ATOM 696 C C . LEU A 1 92 ? 8.536 6.597 -10.990 1.00 82.06 92 LEU A C 1
ATOM 698 O O . LEU A 1 92 ? 7.622 7.062 -10.315 1.00 82.06 92 LEU A O 1
ATOM 702 N N . TRP A 1 93 ? 9.129 5.439 -10.693 1.00 80.81 93 TRP A N 1
ATOM 703 C CA . TRP A 1 93 ? 8.818 4.686 -9.477 1.00 80.81 93 TRP A CA 1
ATOM 704 C C . TRP A 1 93 ? 9.069 5.521 -8.218 1.00 80.81 93 TRP A C 1
ATOM 706 O O . TRP A 1 93 ? 8.226 5.549 -7.322 1.00 80.81 93 TRP A O 1
ATOM 716 N N . GLY A 1 94 ? 10.184 6.260 -8.182 1.00 86.62 94 GLY A N 1
ATOM 717 C CA . GLY A 1 94 ? 10.477 7.213 -7.112 1.00 86.62 94 GLY A CA 1
ATOM 718 C C . GLY A 1 94 ? 9.396 8.287 -6.952 1.00 86.62 94 GLY A C 1
ATOM 719 O O . GLY A 1 94 ? 8.966 8.549 -5.832 1.00 86.62 94 GLY A O 1
ATOM 720 N N . LEU A 1 95 ? 8.899 8.857 -8.056 1.00 85.81 95 LEU A N 1
ATOM 721 C CA . LEU A 1 95 ? 7.813 9.848 -8.032 1.00 85.81 95 LEU A CA 1
ATOM 722 C C . LEU A 1 95 ? 6.489 9.268 -7.517 1.00 85.81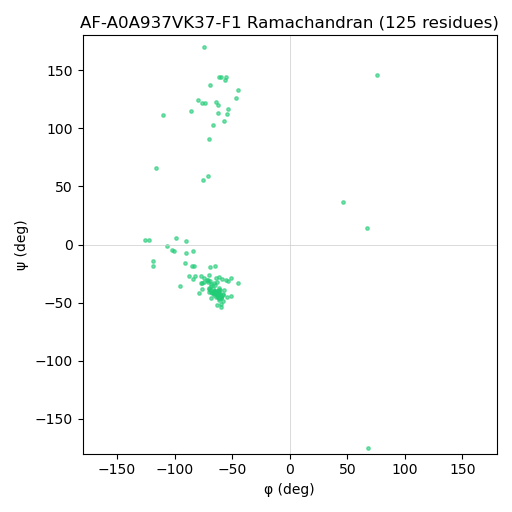 95 LEU A C 1
ATOM 724 O O . LEU A 1 95 ? 5.816 9.915 -6.718 1.00 85.81 95 LEU A O 1
ATOM 728 N N . VAL A 1 96 ? 6.126 8.049 -7.928 1.00 88.62 96 VAL A N 1
ATOM 729 C CA . VAL A 1 96 ? 4.908 7.368 -7.450 1.00 88.62 96 VAL A CA 1
ATOM 730 C C . VAL A 1 96 ? 4.980 7.118 -5.942 1.00 88.62 96 VAL A C 1
ATOM 732 O O . VAL A 1 96 ? 4.021 7.398 -5.221 1.00 88.62 96 VAL A O 1
ATOM 735 N N . LEU A 1 97 ? 6.128 6.648 -5.447 1.00 89.12 97 LEU A N 1
ATOM 736 C CA . LEU A 1 97 ? 6.345 6.455 -4.012 1.00 89.12 97 LEU A CA 1
ATOM 737 C C . LEU A 1 97 ? 6.323 7.782 -3.248 1.00 89.12 97 LEU A C 1
ATOM 739 O O . LEU A 1 97 ? 5.707 7.856 -2.186 1.00 89.12 97 LEU A O 1
ATOM 743 N N . ALA A 1 98 ? 6.945 8.831 -3.792 1.00 93.06 98 ALA A N 1
ATOM 744 C CA . ALA A 1 98 ? 6.942 10.159 -3.188 1.00 93.06 98 ALA A CA 1
ATOM 745 C C . ALA A 1 98 ? 5.519 10.720 -3.071 1.00 93.06 98 ALA A C 1
ATOM 747 O O . ALA A 1 98 ? 5.136 11.164 -1.993 1.00 93.06 98 ALA A O 1
ATOM 748 N N . ALA A 1 99 ? 4.710 10.621 -4.130 1.00 93.94 99 ALA A N 1
ATOM 749 C CA . ALA A 1 99 ? 3.315 11.057 -4.110 1.00 93.94 99 ALA A CA 1
ATOM 750 C C . ALA A 1 99 ? 2.486 10.296 -3.059 1.00 93.94 99 ALA A C 1
ATOM 752 O O . ALA A 1 99 ? 1.747 10.911 -2.288 1.00 93.94 99 ALA A O 1
ATOM 753 N N . GLY A 1 100 ? 2.647 8.970 -2.977 1.00 92.38 100 GLY A N 1
ATOM 754 C CA . GLY A 1 100 ? 1.990 8.157 -1.950 1.00 92.38 100 GLY A CA 1
ATOM 755 C C . GLY A 1 100 ? 2.408 8.550 -0.530 1.00 92.38 100 GLY A C 1
ATOM 756 O O . GLY A 1 100 ? 1.561 8.672 0.356 1.00 92.38 100 GLY A O 1
ATOM 757 N N . LEU A 1 101 ? 3.701 8.812 -0.317 1.00 95.31 101 LEU A N 1
ATOM 758 C CA . LEU A 1 101 ? 4.227 9.266 0.969 1.00 95.31 101 LEU A CA 1
ATOM 759 C C . LEU A 1 101 ? 3.687 10.649 1.349 1.00 95.31 101 LEU A C 1
ATOM 761 O O . LEU A 1 101 ? 3.341 10.858 2.507 1.00 95.31 101 LEU A O 1
ATOM 765 N N . THR A 1 102 ? 3.567 11.574 0.393 1.00 95.06 102 THR A N 1
ATOM 766 C CA . THR A 1 102 ? 2.976 12.898 0.629 1.00 95.06 102 THR A CA 1
ATOM 767 C C . THR A 1 102 ? 1.553 12.781 1.163 1.00 95.06 102 THR A C 1
ATOM 769 O O . THR A 1 102 ? 1.241 13.386 2.186 1.00 95.06 102 THR A O 1
ATOM 772 N N . VAL A 1 103 ? 0.708 11.962 0.529 1.00 94.19 103 VAL A N 1
ATOM 773 C CA . VAL A 1 103 ? -0.664 11.723 1.006 1.00 94.19 103 VAL A CA 1
ATOM 774 C C . VAL A 1 103 ? -0.656 11.114 2.408 1.00 94.19 103 VAL A C 1
ATOM 776 O O . VAL A 1 103 ? -1.419 11.547 3.269 1.00 94.19 103 VAL A O 1
ATOM 779 N N . LEU A 1 104 ? 0.235 10.153 2.665 1.00 92.06 104 LEU A N 1
ATOM 780 C CA . LEU A 1 104 ? 0.341 9.510 3.972 1.00 92.06 104 LEU A CA 1
ATOM 781 C C . LEU A 1 104 ? 0.739 10.512 5.064 1.00 92.06 104 LEU A C 1
ATOM 783 O O . LEU A 1 104 ? 0.125 10.521 6.124 1.00 92.06 104 LEU A O 1
ATOM 787 N N . ILE A 1 105 ? 1.706 11.395 4.794 1.00 94.81 105 ILE A N 1
ATOM 788 C CA . ILE A 1 105 ? 2.119 12.464 5.715 1.00 94.81 105 ILE A CA 1
ATOM 789 C C . ILE A 1 105 ? 0.948 13.401 6.021 1.00 94.81 105 ILE A C 1
ATOM 791 O O . ILE A 1 105 ? 0.726 13.716 7.188 1.00 94.81 105 ILE A O 1
ATOM 795 N N . ILE A 1 106 ? 0.190 13.820 5.002 1.00 95.19 106 ILE A N 1
ATOM 796 C CA . ILE A 1 106 ? -0.971 14.706 5.177 1.00 95.19 106 ILE A CA 1
ATOM 797 C C . ILE A 1 106 ? -2.006 14.055 6.101 1.00 95.19 106 ILE A C 1
ATOM 799 O O . ILE A 1 106 ? -2.359 14.631 7.129 1.00 95.19 106 ILE A O 1
ATOM 803 N N . VAL A 1 107 ? -2.432 12.829 5.781 1.00 94.75 107 VAL A N 1
ATOM 804 C CA . VAL A 1 107 ? -3.428 12.084 6.570 1.00 94.75 107 VAL A CA 1
ATOM 805 C C . VAL A 1 107 ? -2.945 1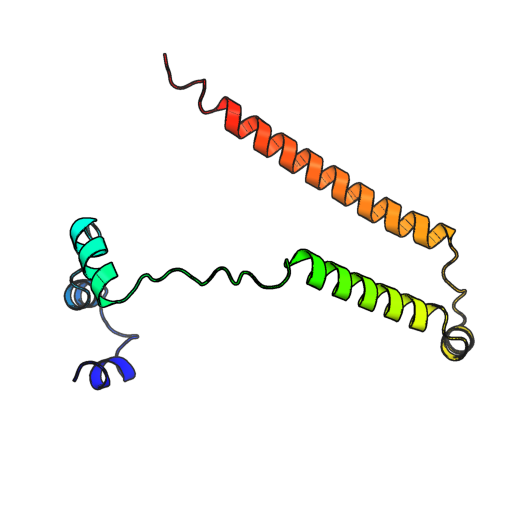1.850 7.997 1.00 94.75 107 VAL A C 1
ATOM 807 O O . VAL A 1 107 ? -3.718 11.935 8.953 1.00 94.75 107 VAL A O 1
ATOM 810 N N . GLU A 1 108 ? -1.658 11.553 8.161 1.00 92.94 108 GLU A N 1
ATOM 811 C CA . GLU A 1 108 ? -1.086 11.337 9.477 1.00 92.94 108 GLU A CA 1
ATOM 812 C C . GLU A 1 108 ? -1.189 12.637 10.283 1.00 92.94 108 GLU A C 1
ATOM 814 O O . GLU A 1 108 ? -1.806 12.620 11.347 1.00 92.94 108 GLU A O 1
ATOM 819 N N . ILE A 1 109 ? -0.721 13.777 9.758 1.00 93.75 109 ILE A N 1
ATOM 820 C CA . ILE A 1 109 ? -0.827 15.093 10.417 1.00 93.75 109 ILE A CA 1
ATOM 821 C C . ILE A 1 109 ? -2.267 15.391 10.862 1.00 93.75 109 ILE A C 1
ATOM 823 O O . ILE A 1 109 ? -2.475 15.807 12.004 1.00 93.75 109 ILE A O 1
ATOM 827 N N . GLU A 1 110 ? -3.260 15.130 10.010 1.00 91.50 110 GLU A N 1
ATOM 828 C CA . GLU A 1 110 ? -4.677 15.297 10.354 1.00 91.50 110 GLU A CA 1
ATOM 829 C C . GLU A 1 110 ? -5.090 14.420 11.542 1.00 91.50 110 GLU A C 1
ATOM 831 O O . GLU A 1 110 ? -5.714 14.898 12.493 1.00 91.50 110 GLU A O 1
ATOM 836 N N . LYS A 1 111 ? -4.683 13.146 11.543 1.00 88.56 111 LYS A N 1
ATOM 837 C CA . LYS A 1 111 ? -4.947 12.213 12.645 1.00 88.56 111 LYS A CA 1
ATOM 838 C C . LYS A 1 111 ? -4.291 12.676 13.949 1.00 88.56 111 LYS A C 1
ATOM 840 O O . LYS A 1 111 ? -4.919 12.593 15.006 1.00 88.56 111 LYS A O 1
ATOM 845 N N . TRP A 1 112 ? -3.060 13.192 13.894 1.00 85.62 112 TRP A N 1
ATOM 846 C CA . TRP A 1 112 ? -2.372 13.762 15.061 1.00 85.62 112 TRP A CA 1
ATOM 847 C C . TRP A 1 112 ? -3.095 15.013 15.583 1.00 85.62 112 TRP A C 1
ATOM 849 O O . TRP A 1 112 ? -3.267 15.155 16.796 1.00 85.62 112 TRP A O 1
ATOM 859 N N . ALA A 1 113 ? -3.590 15.879 14.696 1.00 86.12 113 ALA A N 1
ATOM 860 C CA . ALA A 1 113 ? -4.357 17.069 15.066 1.00 86.12 113 ALA A CA 1
ATOM 861 C C . ALA A 1 113 ? -5.714 16.719 15.712 1.00 86.12 113 ALA A C 1
ATOM 863 O O . ALA A 1 113 ? -6.085 17.302 16.739 1.00 86.12 113 ALA A O 1
ATOM 864 N N . ALA A 1 114 ? -6.420 15.723 15.169 1.00 84.44 114 ALA A N 1
ATOM 865 C CA . ALA A 1 114 ? -7.672 15.208 15.725 1.00 84.44 114 ALA A CA 1
ATOM 866 C C . ALA A 1 114 ? -7.462 14.524 17.092 1.00 84.44 114 ALA A C 1
ATOM 868 O O . ALA A 1 114 ? -8.219 14.745 18.038 1.00 84.44 114 ALA A O 1
ATOM 869 N N . ALA A 1 115 ? -6.387 13.746 17.246 1.00 81.69 115 ALA A N 1
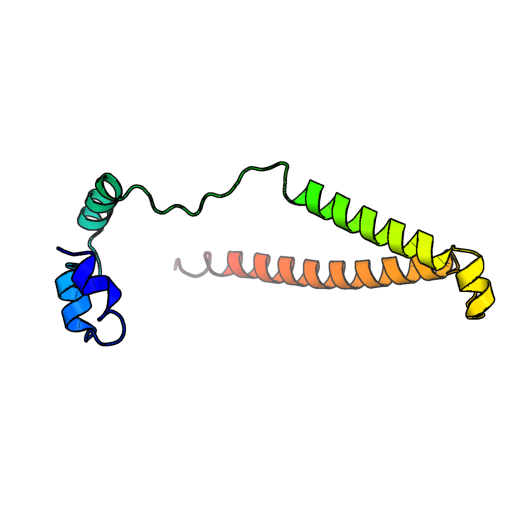ATOM 870 C CA . ALA A 1 115 ? -6.054 13.101 18.516 1.00 81.69 115 ALA A CA 1
ATOM 871 C C . ALA A 1 115 ? -5.634 14.109 19.607 1.00 81.69 115 ALA A C 1
ATOM 873 O O . ALA A 1 115 ? -5.925 13.910 20.789 1.00 81.69 115 ALA A O 1
ATOM 874 N N . ALA A 1 116 ? -4.966 15.205 19.233 1.00 80.38 116 ALA A N 1
ATOM 875 C CA . ALA A 1 116 ? -4.544 16.251 20.165 1.00 80.38 116 ALA A CA 1
ATOM 876 C C . ALA A 1 116 ? -5.715 17.100 20.693 1.00 80.38 116 ALA A C 1
ATOM 878 O O . ALA A 1 116 ? -5.673 17.573 21.832 1.00 80.38 116 ALA A O 1
ATOM 879 N N . SER A 1 117 ? -6.768 17.281 19.893 1.00 74.38 117 SER A N 1
ATOM 880 C CA . SER A 1 117 ? -7.950 18.069 20.264 1.00 74.38 117 SER A CA 1
ATOM 881 C C . SER A 1 117 ? -8.892 17.321 21.218 1.00 74.38 117 SER A C 1
ATOM 883 O O . SER A 1 117 ? -9.500 17.960 22.077 1.00 74.38 117 SER A O 1
ATOM 885 N N . ALA A 1 118 ? -8.917 15.983 21.185 1.00 72.50 118 ALA A N 1
ATOM 886 C CA . ALA A 1 118 ? -9.652 15.163 22.155 1.00 72.50 118 ALA A CA 1
ATOM 887 C C . ALA A 1 118 ? -9.155 15.357 23.604 1.00 72.50 118 ALA A C 1
ATOM 889 O O . ALA A 1 118 ? -9.953 15.501 24.524 1.00 72.50 118 ALA A O 1
ATOM 890 N N . ARG A 1 119 ? -7.835 15.482 23.811 1.00 64.31 119 ARG A N 1
ATOM 891 C CA . ARG A 1 119 ? -7.232 15.644 25.152 1.00 64.31 119 ARG A CA 1
ATOM 892 C C . ARG A 1 119 ? -7.525 16.994 25.816 1.00 64.31 119 ARG A C 1
ATOM 894 O O . ARG A 1 119 ? -7.375 17.121 27.026 1.00 64.31 119 ARG A O 1
ATOM 901 N N . ARG A 1 120 ? -7.913 18.014 25.042 1.00 63.00 120 ARG A N 1
ATOM 902 C CA . ARG A 1 120 ? -8.193 19.364 25.564 1.00 63.00 120 ARG A CA 1
ATOM 903 C C . ARG A 1 120 ? -9.617 19.521 26.099 1.00 63.00 120 ARG A C 1
ATOM 905 O O . ARG A 1 120 ? -9.861 20.451 26.860 1.00 63.00 120 ARG A O 1
ATOM 912 N N . ARG A 1 121 ? -10.544 18.633 25.725 1.00 61.44 121 ARG A N 1
ATOM 913 C CA . ARG A 1 121 ? -11.959 18.721 26.119 1.00 61.44 121 ARG A CA 1
ATOM 914 C C . ARG A 1 121 ? -12.225 18.159 27.521 1.00 61.44 121 ARG A C 1
ATOM 916 O O . ARG A 1 121 ? -13.097 18.675 28.209 1.00 61.44 121 ARG A O 1
ATOM 923 N N . ASP A 1 122 ? -11.403 17.217 27.981 1.00 61.22 122 ASP A N 1
ATOM 924 C CA . ASP A 1 122 ? -11.565 16.580 29.298 1.00 61.22 122 ASP A CA 1
ATOM 925 C C . ASP A 1 122 ? -10.959 17.398 30.458 1.00 61.22 122 ASP A C 1
ATOM 927 O O . ASP A 1 122 ? -11.325 17.209 31.614 1.00 61.22 122 ASP A O 1
ATOM 931 N N . GLY A 1 123 ? -10.062 18.351 30.173 1.00 59.94 123 GLY A N 1
ATOM 932 C CA . GLY A 1 123 ? -9.428 19.208 31.190 1.00 59.94 123 GLY A CA 1
ATOM 933 C C . GLY A 1 123 ? -10.163 20.521 31.498 1.00 59.94 123 GLY A C 1
ATOM 934 O O . GLY A 1 123 ? -9.756 21.242 32.405 1.00 59.94 123 GLY A O 1
ATOM 935 N N . GLY A 1 124 ? -11.212 20.861 30.738 1.00 59.03 124 GLY A N 1
ATOM 936 C CA . GLY A 1 124 ? -11.929 22.142 30.844 1.00 59.03 124 GLY A CA 1
ATOM 937 C C . GLY A 1 124 ? -13.247 22.103 31.626 1.00 59.03 124 GLY A C 1
ATOM 938 O O . GLY A 1 124 ? -13.845 23.154 31.825 1.00 59.03 124 GLY A O 1
ATOM 939 N N . GLY A 1 125 ? -13.710 20.922 32.052 1.00 55.44 125 GLY A N 1
ATOM 940 C CA . GLY A 1 125 ? -15.016 20.729 32.706 1.00 55.44 125 GLY A CA 1
ATOM 941 C C . GLY A 1 125 ? -14.995 20.648 34.237 1.00 55.44 125 GLY A C 1
ATOM 942 O O . GLY A 1 125 ? -16.024 20.354 34.832 1.00 55.44 125 GLY A O 1
ATOM 943 N N . ALA A 1 126 ? -13.845 20.869 34.879 1.00 56.75 126 ALA A N 1
ATOM 944 C CA . ALA A 1 126 ? -13.692 20.791 36.333 1.00 56.75 126 ALA A CA 1
ATOM 945 C C . ALA A 1 126 ? -13.310 22.158 36.921 1.00 56.75 126 ALA A C 1
ATOM 947 O O . ALA A 1 126 ? -12.191 22.338 37.403 1.00 56.75 126 ALA A O 1
ATOM 948 N N . ARG A 1 127 ? -14.219 23.133 36.835 1.00 51.66 127 ARG A N 1
ATOM 949 C CA . ARG A 1 127 ? -14.219 24.344 37.666 1.00 51.66 127 ARG A CA 1
ATOM 950 C C . ARG A 1 127 ? -15.642 24.783 37.950 1.00 51.66 127 ARG A C 1
ATOM 952 O O . ARG A 1 127 ? -16.450 24.736 37.000 1.00 51.66 127 ARG A O 1
#

Sequence (127 aa):
MIDELIGHHWHHLPGDDVCELLETHPERGLGELAVRHRQTSIGYSWLTSRKGPGALRRLLAAVALMAALQALCTYAPPLNTAFGSAPLTPALWGLVLAAGLTVLIIVEIEKWAAAASARRRDGGGAR

pLDDT: mean 70.94, std 14.26, range [44.5, 95.31]

Foldseek 3Di:
DVVVCCVPPVVPDDPVVVCVVVVADPVPGDDPVNVVVVCVVVPDPDPPPPPDPPPVVVVVVVVVVVVVVVQCCLPVVVNCVVPVDDRPDVVNVVVVVVVVVVVVVVVVVVVVVVVVVVVVVVVPPDD

Mean predicted aligned error: 17.32 Å

Nearest PDB structures (foldseek):
  8iww-assembly1_A  TM=5.546E-01  e=1.915E+00  Homo sapiens
  3ixz-assembly1_A  TM=5.252E-01  e=7.807E+00  Sus scrofa